Protein AF-A0A839RY88-F1 (afdb_monomer)

Secondary structure (DSSP, 8-state):
--------HHHHHHHHHHHHHHHHHHHHTT-TTT--HHHHHHHHHHHTTTSTTHHHHHHHHHTHHHHHHHHHHHHHHHHHHHHSS-HHHHHHHHHHHHHHHHHHHHHHTTT-TTHHHHHHHHHHHHHHHHHHHHHHHHHTT--

pLDDT: mean 87.97, std 11.35, range [34.59, 96.81]

Sequence (143 aa):
MTGRHGVGAAGRKVRTALGVCYLVAGIGKCVPSWESTEQRLGQALKANRNTPLEGPTRWLHERHEGTNAFVAASMVGAGAALLSDDGRVVDAALVGTLPMLGSFATLLHRALPPVVPVDAAFGAAAVWVLRQRRLAAKASRSA

Radius of gyration: 17.27 Å; Cα contacts (8 Å, |Δi|>4): 146; chains: 1; bounding box: 40×25×49 Å

Foldseek 3Di:
DDDPLDQPPVLLVLLLVQLVVLQVVLVVLVPCVRPPLLVQLVLLLVQQPPHPCNVVSVVCNVVVVVNSNVSSCLSNLLSVLSVDPDPVSVLVSLVVLLVVLVVCCVSRCRRCVVSNVVSVVSNVSSVVSNVSSVVSVVVVVVD

Structure (mmCIF, N/CA/C/O backbone):
data_AF-A0A839RY88-F1
#
_entry.id   AF-A0A839RY88-F1
#
loop_
_atom_site.group_PDB
_atom_site.id
_atom_site.type_symbol
_atom_site.label_atom_id
_atom_site.label_alt_id
_atom_site.label_comp_id
_atom_site.label_asym_id
_atom_site.label_entity_id
_atom_site.label_seq_id
_atom_site.pdbx_PDB_ins_code
_atom_site.Cartn_x
_atom_site.Cartn_y
_atom_site.Cartn_z
_atom_site.occupancy
_atom_site.B_iso_or_equiv
_atom_site.auth_seq_id
_atom_site.auth_comp_id
_atom_site.auth_asym_id
_atom_site.auth_atom_id
_atom_site.pdbx_PDB_model_num
ATOM 1 N N . MET A 1 1 ? -18.999 -6.645 30.676 1.00 34.59 1 MET A N 1
ATOM 2 C CA . MET A 1 1 ? -18.869 -7.088 29.270 1.00 34.59 1 MET A CA 1
ATOM 3 C C . MET A 1 1 ? -18.530 -5.879 28.416 1.00 34.59 1 MET A C 1
ATOM 5 O O . MET A 1 1 ? -19.086 -4.811 28.623 1.00 34.59 1 MET A O 1
ATOM 9 N N . THR A 1 2 ? -17.526 -6.050 27.569 1.00 43.53 2 THR A N 1
ATOM 10 C CA . THR A 1 2 ? -16.601 -5.047 27.030 1.00 43.53 2 THR A CA 1
ATOM 11 C C . THR A 1 2 ? -17.264 -3.948 26.193 1.00 43.53 2 THR A C 1
ATOM 13 O O . THR A 1 2 ? -18.064 -4.223 25.300 1.00 43.53 2 THR A O 1
ATOM 16 N N . GLY A 1 3 ? -16.908 -2.693 26.487 1.00 38.78 3 GLY A N 1
ATOM 17 C CA . GLY A 1 3 ? -17.470 -1.488 25.882 1.00 38.78 3 GLY A CA 1
ATOM 18 C C . GLY A 1 3 ? -17.289 -1.429 24.365 1.00 38.78 3 GLY A C 1
ATOM 19 O O . GLY A 1 3 ? -16.176 -1.344 23.846 1.00 38.78 3 GLY A O 1
ATOM 20 N N . ARG A 1 4 ? -18.416 -1.412 23.649 1.00 45.38 4 ARG A N 1
ATOM 21 C CA . ARG A 1 4 ? -18.512 -1.069 22.226 1.00 45.38 4 ARG A CA 1
ATOM 22 C C . ARG A 1 4 ? -18.268 0.432 22.021 1.00 45.38 4 ARG A C 1
ATOM 24 O O . ARG A 1 4 ? -19.168 1.152 21.606 1.00 45.38 4 ARG A O 1
ATOM 31 N N . HIS A 1 5 ? -17.047 0.915 22.222 1.00 47.91 5 HIS A N 1
ATOM 32 C CA . HIS A 1 5 ? -16.637 2.217 21.675 1.00 47.91 5 HIS A CA 1
ATOM 33 C C . HIS A 1 5 ? -15.994 1.999 20.307 1.00 47.91 5 HIS A C 1
ATOM 35 O O . HIS A 1 5 ? -14.825 2.279 20.056 1.00 47.91 5 HIS A O 1
ATOM 41 N N . GLY A 1 6 ? -16.785 1.386 19.425 1.00 53.12 6 GLY A N 1
ATOM 42 C CA . GLY A 1 6 ? -16.398 1.125 18.052 1.00 53.12 6 GLY A CA 1
ATOM 43 C C . GLY A 1 6 ? -16.459 2.413 17.248 1.00 53.12 6 GLY A C 1
ATOM 44 O O . GLY A 1 6 ? -17.425 3.166 17.359 1.00 53.12 6 GLY A O 1
ATOM 45 N N . VAL A 1 7 ? -15.452 2.613 16.396 1.00 60.22 7 VAL A N 1
ATOM 46 C CA . VAL A 1 7 ? -15.487 3.513 15.232 1.00 60.22 7 VAL A CA 1
ATOM 47 C C . VAL A 1 7 ? -16.918 3.629 14.710 1.00 60.22 7 VAL A C 1
ATOM 49 O O . VAL A 1 7 ? -17.567 2.592 14.532 1.00 60.22 7 VAL A O 1
ATOM 52 N N . GLY A 1 8 ? -17.415 4.849 14.479 1.00 71.25 8 GLY A N 1
ATOM 53 C CA . GLY A 1 8 ? -18.781 5.070 13.994 1.00 71.25 8 GLY A CA 1
ATOM 54 C C . GLY A 1 8 ? -19.114 4.185 12.785 1.00 71.25 8 GLY A C 1
ATOM 55 O O . GLY A 1 8 ? -18.217 3.731 12.071 1.00 71.25 8 GLY A O 1
ATOM 56 N N . ALA A 1 9 ? -20.401 3.917 12.537 1.00 80.19 9 ALA A N 1
ATOM 57 C CA . ALA A 1 9 ? -20.836 2.988 11.483 1.00 80.19 9 ALA A CA 1
ATOM 58 C C . ALA A 1 9 ? -20.161 3.255 10.120 1.00 80.19 9 ALA A C 1
ATOM 60 O O . ALA A 1 9 ? -19.789 2.314 9.424 1.0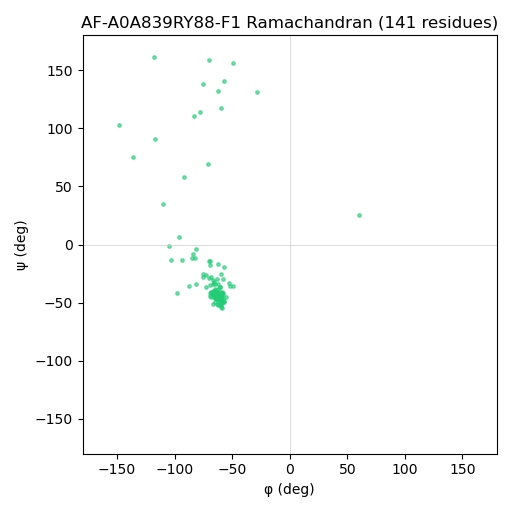0 80.19 9 ALA A O 1
ATOM 61 N N . ALA A 1 10 ? -19.920 4.528 9.788 1.00 84.38 10 ALA A N 1
ATOM 62 C CA . ALA A 1 10 ? -19.175 4.941 8.602 1.00 84.38 10 ALA A CA 1
ATOM 63 C C . ALA A 1 10 ? -17.721 4.434 8.582 1.00 84.38 10 ALA A C 1
ATOM 65 O O . ALA A 1 10 ? -17.281 3.884 7.579 1.00 84.38 10 ALA A O 1
ATOM 66 N N . GLY A 1 11 ? -16.972 4.553 9.682 1.00 86.06 11 GLY A N 1
ATOM 67 C CA . GLY A 1 11 ? -15.580 4.105 9.705 1.00 86.06 11 GLY A CA 1
ATOM 68 C C . GLY A 1 11 ? -15.421 2.587 9.726 1.00 86.06 11 GLY A C 1
ATOM 69 O O . GLY A 1 11 ? -14.451 2.080 9.169 1.00 86.06 11 GLY A O 1
ATOM 70 N N . ARG A 1 12 ? -16.410 1.844 10.243 1.00 88.06 12 ARG A N 1
ATOM 71 C CA . ARG A 1 12 ? -16.469 0.387 10.033 1.00 88.06 12 ARG A CA 1
ATOM 72 C C . ARG A 1 12 ? -16.688 0.039 8.563 1.00 88.06 12 ARG A C 1
ATOM 74 O O . ARG A 1 12 ? -15.971 -0.808 8.050 1.00 88.06 12 ARG A O 1
ATOM 81 N N . LYS A 1 13 ? -17.611 0.723 7.875 1.00 92.62 13 LYS A N 1
ATOM 82 C CA . LYS A 1 13 ? -17.855 0.514 6.437 1.00 92.62 13 LYS A CA 1
ATOM 83 C C . LYS A 1 13 ? -16.607 0.794 5.597 1.00 92.62 13 LYS A C 1
ATOM 85 O O . LYS A 1 13 ? -16.244 -0.041 4.780 1.00 92.62 13 LYS A O 1
ATOM 90 N N . VAL A 1 14 ? -15.921 1.915 5.836 1.00 93.62 14 VAL A N 1
ATOM 91 C CA . VAL A 1 14 ? -14.673 2.256 5.126 1.00 93.62 14 VAL A 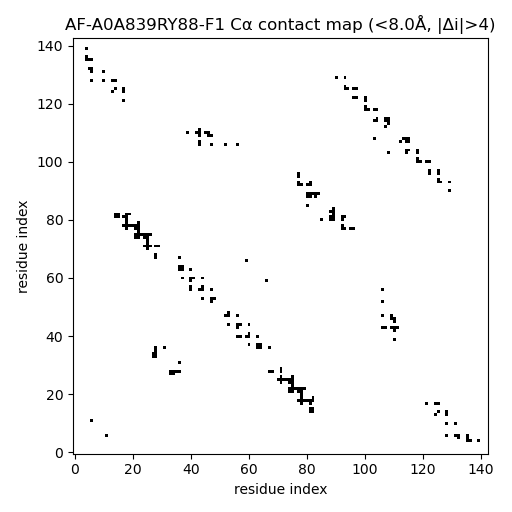CA 1
ATOM 92 C C . VAL A 1 14 ? -13.573 1.238 5.418 1.00 93.62 14 VAL A C 1
ATOM 94 O O . VAL A 1 14 ? -12.908 0.788 4.491 1.00 93.62 14 VAL A O 1
ATOM 97 N N . ARG A 1 15 ? -13.411 0.816 6.681 1.00 94.25 15 ARG A N 1
ATOM 98 C CA . ARG A 1 15 ? -12.467 -0.250 7.051 1.00 94.25 15 ARG A CA 1
ATOM 99 C C . ARG A 1 15 ? -12.753 -1.539 6.283 1.00 94.25 15 ARG A C 1
ATOM 101 O O . ARG A 1 15 ? -11.835 -2.125 5.725 1.00 94.25 15 ARG A O 1
ATOM 108 N N . THR A 1 16 ? -14.011 -1.972 6.259 1.00 95.00 16 THR A N 1
ATOM 109 C CA . THR A 1 16 ? -14.421 -3.187 5.549 1.00 95.00 16 THR A CA 1
ATOM 110 C C . THR A 1 16 ? -14.181 -3.057 4.051 1.00 95.00 16 THR A C 1
ATOM 112 O O . THR A 1 16 ? -13.618 -3.971 3.462 1.00 95.00 16 THR A O 1
ATOM 115 N N . ALA A 1 17 ? -14.533 -1.920 3.446 1.00 95.81 17 ALA A N 1
ATOM 116 C CA . ALA A 1 17 ? -14.273 -1.667 2.033 1.00 95.81 17 ALA A CA 1
ATOM 117 C C . ALA A 1 17 ? -12.772 -1.746 1.714 1.00 95.81 17 ALA A C 1
ATOM 119 O O . ALA A 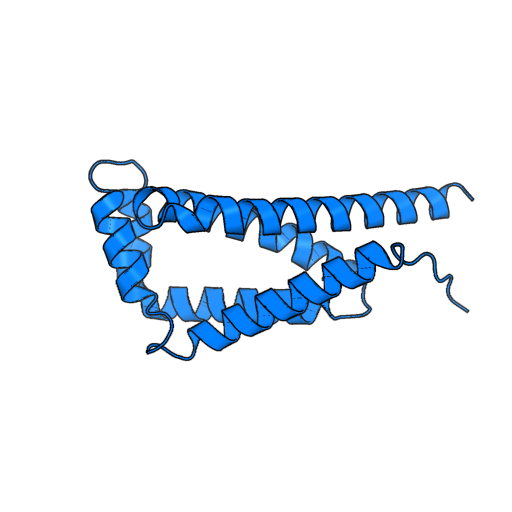1 17 ? -12.387 -2.473 0.805 1.00 95.81 17 ALA A O 1
ATOM 120 N N . LEU A 1 18 ? -11.916 -1.088 2.507 1.00 95.38 18 LEU A N 1
ATOM 121 C CA . LEU A 1 18 ? -10.460 -1.192 2.366 1.00 95.38 18 LEU A CA 1
ATOM 122 C C . LEU A 1 18 ? -9.976 -2.639 2.502 1.00 95.38 18 LEU A C 1
ATOM 124 O O . LEU A 1 18 ? -9.191 -3.097 1.678 1.00 95.38 18 LEU A O 1
ATOM 128 N N . GLY A 1 19 ? -10.453 -3.359 3.520 1.00 95.75 19 GLY A N 1
ATOM 129 C CA . GLY A 1 19 ? -10.067 -4.747 3.765 1.00 95.75 19 GLY A CA 1
ATOM 130 C C . GLY A 1 19 ? -10.407 -5.670 2.596 1.00 95.75 19 GLY A C 1
ATOM 131 O O . GLY A 1 19 ? -9.557 -6.434 2.143 1.00 95.75 19 GLY A O 1
ATOM 132 N N . VAL A 1 20 ? -11.622 -5.541 2.054 1.00 96.81 20 VAL A N 1
ATOM 133 C CA . VAL A 1 20 ? -12.064 -6.283 0.865 1.00 96.81 20 VAL A CA 1
ATOM 134 C C . VAL A 1 20 ? -11.227 -5.905 -0.355 1.00 96.81 20 VAL A C 1
ATOM 136 O O . VAL A 1 20 ? -10.751 -6.795 -1.052 1.00 96.81 20 VAL A O 1
ATOM 139 N N . CYS A 1 21 ? -10.988 -4.614 -0.595 1.00 95.75 21 CYS A N 1
ATOM 140 C CA . CYS A 1 21 ? -10.164 -4.171 -1.718 1.00 95.75 21 CYS A CA 1
ATOM 141 C C . CYS A 1 21 ? -8.737 -4.733 -1.649 1.00 95.75 21 CYS A C 1
ATOM 143 O O . CYS A 1 21 ? -8.232 -5.219 -2.657 1.00 95.75 21 CYS A O 1
ATOM 145 N N . TYR A 1 22 ? -8.096 -4.711 -0.475 1.00 95.56 22 TYR A N 1
ATOM 146 C CA . TYR A 1 22 ? -6.755 -5.276 -0.302 1.00 95.56 22 TYR A CA 1
ATOM 147 C C . TYR A 1 22 ? -6.727 -6.795 -0.504 1.00 95.56 22 TYR A C 1
ATOM 149 O O . TYR A 1 22 ? -5.816 -7.294 -1.163 1.00 95.56 22 TYR A O 1
ATOM 157 N N . LEU A 1 23 ? -7.737 -7.523 -0.015 1.00 95.25 23 LEU A N 1
ATOM 158 C CA . LEU A 1 23 ? -7.871 -8.959 -0.274 1.00 95.25 23 LEU A CA 1
ATOM 159 C C . LEU A 1 23 ? -7.998 -9.252 -1.767 1.00 95.25 23 LEU A C 1
ATOM 161 O O . LEU A 1 23 ? -7.233 -10.052 -2.298 1.00 95.25 23 LEU A O 1
ATOM 165 N N . VAL A 1 24 ? -8.934 -8.587 -2.447 1.00 93.88 24 VAL A N 1
ATOM 166 C CA . VAL A 1 24 ? -9.178 -8.794 -3.881 1.00 93.88 24 VAL A CA 1
ATOM 167 C C . VAL A 1 24 ? -7.935 -8.452 -4.695 1.00 93.88 24 VAL A C 1
ATOM 169 O O . VAL A 1 24 ? -7.553 -9.224 -5.568 1.00 93.88 24 VAL A O 1
ATOM 172 N N . ALA A 1 25 ? -7.263 -7.343 -4.387 1.00 90.81 25 ALA A N 1
ATOM 173 C CA . ALA A 1 25 ? -6.052 -6.945 -5.093 1.00 90.81 25 ALA A CA 1
ATOM 174 C C . ALA A 1 25 ? -4.885 -7.920 -4.856 1.00 90.81 25 ALA A C 1
ATOM 176 O O . ALA A 1 25 ? -4.165 -8.253 -5.795 1.00 90.81 25 ALA A O 1
ATOM 177 N N . GLY A 1 26 ? -4.717 -8.428 -3.632 1.00 91.38 26 GLY A N 1
ATOM 178 C CA . GLY A 1 26 ? -3.697 -9.432 -3.336 1.00 91.38 26 GLY A CA 1
ATOM 179 C C . GLY A 1 26 ? -3.978 -10.784 -4.001 1.00 91.38 26 GLY A C 1
ATOM 180 O O . GLY A 1 26 ? -3.069 -11.374 -4.574 1.00 91.38 26 GLY A O 1
ATOM 181 N N . ILE A 1 27 ? -5.236 -11.238 -4.015 1.00 91.25 27 ILE A N 1
ATOM 182 C CA . ILE A 1 27 ? -5.654 -12.450 -4.744 1.00 91.25 27 ILE A CA 1
ATOM 183 C C . ILE A 1 27 ? -5.476 -12.259 -6.256 1.00 91.25 27 ILE A C 1
ATOM 185 O O . ILE A 1 27 ? -5.003 -13.160 -6.944 1.00 91.25 27 ILE A O 1
ATOM 189 N N . GLY A 1 28 ? -5.793 -11.071 -6.776 1.00 87.62 28 GLY A N 1
ATOM 190 C CA . GLY A 1 28 ? -5.612 -10.731 -8.188 1.00 87.62 28 GLY A CA 1
ATOM 191 C C . GLY A 1 28 ? -4.162 -10.871 -8.659 1.00 87.62 28 GLY A C 1
ATOM 192 O O . GLY A 1 28 ? -3.927 -11.249 -9.802 1.00 87.62 28 GLY A O 1
ATOM 193 N N . LYS A 1 29 ? -3.180 -10.676 -7.768 1.00 87.50 29 LYS A N 1
ATOM 194 C CA . LYS A 1 29 ? -1.751 -10.887 -8.066 1.00 87.50 29 LYS A CA 1
ATOM 195 C C . LYS A 1 29 ? -1.352 -12.351 -8.255 1.00 87.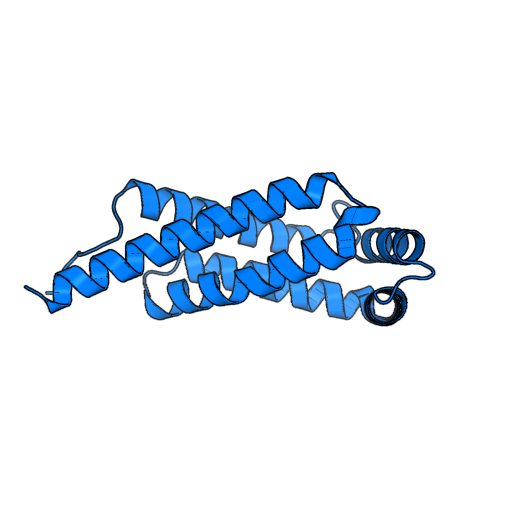50 29 LYS A C 1
ATOM 197 O O . LYS A 1 29 ? -0.268 -12.613 -8.778 1.00 87.50 29 LYS A O 1
ATOM 202 N N . CYS A 1 30 ? -2.201 -13.301 -7.868 1.00 84.62 30 CYS A N 1
ATOM 203 C CA . CYS A 1 30 ? -2.016 -14.721 -8.168 1.00 84.62 30 CYS A CA 1
ATOM 204 C C . CYS A 1 30 ? -2.482 -15.091 -9.585 1.00 84.62 30 CYS A C 1
ATOM 206 O O . CYS A 1 30 ? -2.319 -16.240 -9.990 1.00 84.62 30 CYS A O 1
ATOM 208 N N . VAL A 1 31 ? -3.056 -14.142 -10.334 1.00 85.88 31 VAL A N 1
ATOM 209 C CA . VAL A 1 31 ? -3.582 -14.343 -11.687 1.00 85.88 31 VAL A CA 1
ATOM 210 C C . VAL A 1 31 ? -2.784 -13.466 -12.667 1.00 85.88 31 VAL A C 1
ATOM 212 O O . VAL A 1 31 ? -3.153 -12.315 -12.915 1.00 85.88 31 VAL A O 1
ATOM 215 N N . PRO A 1 32 ? -1.684 -13.985 -13.254 1.00 72.12 32 PRO A N 1
ATOM 216 C CA . PRO A 1 32 ? -0.790 -13.201 -14.114 1.00 72.12 32 PRO A CA 1
ATOM 217 C C . PRO A 1 32 ? -1.479 -12.607 -15.347 1.00 72.12 32 PRO A C 1
ATOM 219 O O . PRO A 1 32 ? -1.042 -11.584 -15.867 1.00 72.12 32 PRO A O 1
ATOM 222 N N . SER A 1 33 ? -2.571 -13.231 -15.803 1.00 75.94 33 SER A N 1
ATOM 223 C CA . SER A 1 33 ? -3.379 -12.759 -16.930 1.00 75.94 33 SER A CA 1
ATOM 224 C C . SER A 1 33 ? -4.163 -11.476 -16.634 1.00 75.94 33 SER A C 1
ATOM 226 O O . SER A 1 33 ? -4.599 -10.816 -17.574 1.00 75.94 33 SER A O 1
ATOM 228 N N . TRP A 1 34 ? -4.349 -11.106 -15.363 1.00 71.56 34 TRP A N 1
ATOM 229 C CA . TRP A 1 34 ? -5.019 -9.863 -14.961 1.00 71.56 34 TRP A CA 1
ATOM 230 C C . TRP A 1 34 ? -4.020 -8.756 -14.627 1.00 71.56 34 TRP A C 1
ATOM 232 O O . TRP A 1 34 ? -4.217 -7.601 -15.003 1.00 71.56 34 TRP A O 1
ATOM 242 N N . GLU A 1 35 ? -2.936 -9.099 -13.931 1.00 68.19 35 GLU A N 1
ATOM 243 C CA . GLU A 1 35 ? -1.908 -8.144 -13.535 1.00 68.19 35 GLU A CA 1
ATOM 244 C C . GLU A 1 35 ? -0.525 -8.808 -13.489 1.00 68.19 35 GLU A C 1
ATOM 246 O O . GLU A 1 35 ? -0.176 -9.485 -12.523 1.00 68.19 35 GLU A O 1
ATOM 251 N N . SER A 1 36 ? 0.302 -8.566 -14.512 1.00 83.62 36 SER A N 1
ATOM 252 C CA . SER A 1 36 ? 1.706 -8.987 -14.497 1.00 83.62 36 SER A CA 1
ATOM 253 C C . SER A 1 36 ? 2.574 -7.967 -13.755 1.00 83.62 36 SER A C 1
ATOM 255 O O . SER A 1 36 ? 2.821 -6.852 -14.231 1.00 83.62 36 SER A O 1
ATOM 257 N N . THR A 1 37 ? 3.070 -8.359 -12.578 1.00 84.31 37 THR A N 1
ATOM 258 C CA . THR A 1 37 ? 4.046 -7.569 -11.809 1.00 84.31 37 THR A CA 1
ATOM 259 C C . THR A 1 37 ? 5.354 -7.387 -12.583 1.00 84.31 37 THR A C 1
ATOM 261 O O . THR A 1 37 ? 5.941 -6.309 -12.523 1.00 84.31 37 THR A O 1
ATOM 264 N N . GLU A 1 38 ? 5.772 -8.378 -13.374 1.00 86.50 38 GLU A N 1
ATOM 265 C CA . GLU A 1 38 ? 6.930 -8.262 -14.266 1.00 86.50 38 GLU A CA 1
ATOM 266 C C . GLU A 1 38 ? 6.741 -7.115 -15.267 1.00 86.50 38 GLU A C 1
ATOM 268 O O . GLU A 1 38 ? 7.591 -6.226 -15.359 1.00 86.50 38 GLU A O 1
ATOM 273 N N . GLN A 1 39 ? 5.591 -7.075 -15.949 1.00 87.31 39 GLN A N 1
ATOM 274 C CA . GLN A 1 39 ? 5.286 -6.042 -16.936 1.00 87.31 39 GLN A CA 1
ATOM 275 C C . GLN A 1 39 ? 5.229 -4.651 -16.296 1.00 87.31 39 GLN A C 1
ATOM 277 O O . GLN A 1 39 ? 5.800 -3.700 -16.835 1.00 87.31 39 GLN A O 1
ATOM 282 N N . ARG A 1 40 ? 4.585 -4.519 -15.127 1.00 88.56 40 ARG A N 1
ATOM 283 C CA . ARG A 1 40 ? 4.506 -3.237 -14.407 1.00 88.56 40 ARG A CA 1
ATOM 284 C C . ARG A 1 40 ? 5.877 -2.754 -13.943 1.00 88.56 40 ARG A C 1
ATOM 286 O O . ARG A 1 40 ? 6.184 -1.574 -14.095 1.00 88.56 40 ARG A O 1
ATOM 293 N N . LEU A 1 41 ? 6.718 -3.649 -13.427 1.00 89.56 41 LEU A N 1
ATOM 294 C CA . LEU A 1 41 ? 8.084 -3.311 -13.024 1.00 89.56 41 LEU A CA 1
ATOM 295 C C . LEU A 1 41 ? 8.977 -2.994 -14.228 1.00 89.56 41 LEU A C 1
ATOM 297 O O . LEU A 1 41 ? 9.792 -2.082 -14.139 1.00 89.56 41 LEU A O 1
ATOM 301 N N . GLY A 1 42 ? 8.788 -3.661 -15.367 1.00 91.12 42 GLY A N 1
ATOM 302 C CA . GLY A 1 42 ? 9.487 -3.334 -16.612 1.00 91.12 42 GLY A CA 1
ATOM 303 C C . GLY A 1 42 ? 9.113 -1.944 -17.142 1.00 91.12 42 GLY A C 1
ATOM 304 O O . GLY A 1 42 ? 9.986 -1.154 -17.512 1.00 91.12 42 GLY A O 1
ATOM 305 N N . GLN A 1 43 ? 7.821 -1.597 -17.110 1.00 91.31 43 GLN A N 1
ATOM 306 C CA . GLN A 1 43 ? 7.340 -0.249 -17.436 1.00 91.31 43 GLN A CA 1
ATOM 307 C C . GLN A 1 43 ? 7.904 0.798 -16.468 1.00 91.31 43 GLN A C 1
ATOM 309 O O . GLN A 1 43 ? 8.402 1.836 -16.911 1.00 91.31 43 GLN A O 1
ATOM 314 N N . ALA A 1 44 ? 7.887 0.508 -15.164 1.00 91.00 44 ALA A N 1
ATOM 315 C CA . ALA A 1 44 ? 8.471 1.363 -14.136 1.00 91.00 44 ALA A CA 1
ATOM 316 C C . ALA A 1 44 ? 9.972 1.570 -14.354 1.00 91.00 44 ALA A C 1
ATOM 318 O O . ALA A 1 44 ? 10.442 2.702 -14.322 1.00 91.00 44 ALA A O 1
ATOM 319 N N . LEU A 1 45 ? 10.722 0.508 -14.657 1.00 92.31 45 LEU A N 1
ATOM 320 C CA . LEU A 1 45 ? 12.160 0.584 -14.901 1.00 92.31 45 LEU A CA 1
ATOM 321 C C . LEU A 1 45 ? 12.467 1.466 -16.111 1.00 92.31 45 LEU A C 1
ATOM 323 O O . LEU A 1 45 ? 13.360 2.308 -16.047 1.00 92.31 45 LEU A O 1
ATOM 327 N N . LYS A 1 46 ? 11.698 1.322 -17.197 1.00 92.94 46 LYS A N 1
ATOM 328 C CA . LYS A 1 46 ? 11.834 2.175 -18.383 1.00 92.94 46 LYS A CA 1
ATOM 329 C C . LYS A 1 46 ? 11.547 3.644 -18.058 1.00 92.94 46 LYS A C 1
ATOM 331 O O . LYS A 1 46 ? 12.286 4.512 -18.516 1.00 92.94 46 LYS A O 1
ATOM 336 N N . ALA A 1 47 ? 10.514 3.916 -17.262 1.00 91.38 47 ALA A N 1
ATOM 337 C CA . ALA A 1 47 ? 10.112 5.270 -16.877 1.00 91.38 47 ALA A CA 1
ATOM 338 C C . ALA A 1 47 ? 11.035 5.917 -15.820 1.00 91.38 47 ALA A C 1
ATOM 340 O O . ALA A 1 47 ? 11.14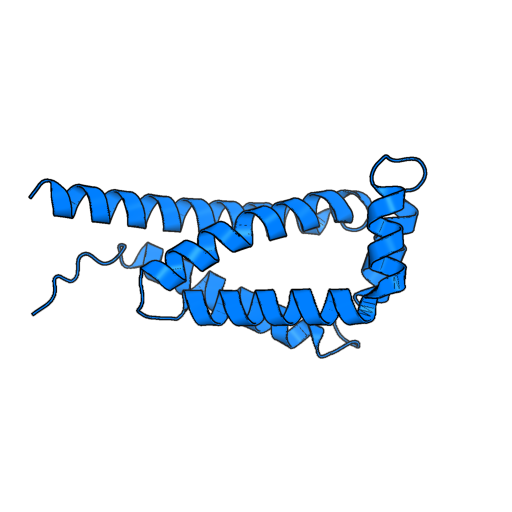6 7.143 -15.757 1.00 91.38 47 ALA A O 1
ATOM 341 N N . ASN A 1 48 ? 11.716 5.099 -15.014 1.00 93.25 48 ASN A N 1
ATOM 342 C CA . ASN A 1 48 ? 12.640 5.524 -13.963 1.00 93.25 48 ASN A CA 1
ATOM 343 C C . ASN A 1 48 ? 14.109 5.535 -14.418 1.00 93.25 48 ASN A C 1
ATOM 345 O O . ASN A 1 48 ? 14.986 5.777 -13.588 1.00 93.25 48 ASN A O 1
ATOM 349 N N . ARG A 1 49 ? 14.406 5.310 -15.707 1.00 91.12 49 ARG A N 1
ATOM 350 C CA . ARG A 1 49 ? 15.774 5.434 -16.236 1.00 91.12 49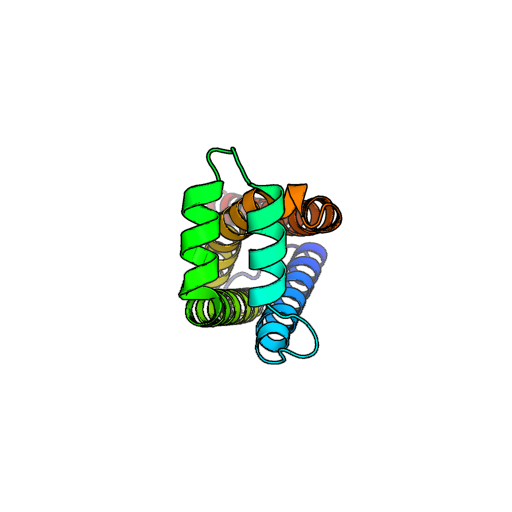 ARG A CA 1
ATOM 351 C C . ARG A 1 49 ? 16.352 6.825 -15.982 1.00 91.12 49 ARG A C 1
ATOM 353 O O . ARG A 1 49 ? 15.654 7.826 -16.135 1.00 91.12 49 ARG A O 1
ATOM 360 N N . ASN A 1 50 ? 17.638 6.875 -15.642 1.00 91.44 50 ASN A N 1
ATOM 361 C CA . ASN A 1 50 ? 18.374 8.089 -15.282 1.00 91.44 50 ASN A CA 1
ATOM 362 C C . ASN A 1 50 ? 17.792 8.821 -14.059 1.00 91.44 50 ASN A C 1
ATOM 364 O O . ASN A 1 50 ? 17.956 10.031 -13.912 1.00 91.44 50 ASN A O 1
ATOM 368 N N . THR A 1 51 ? 17.097 8.099 -13.177 1.00 92.00 51 THR A N 1
ATOM 369 C CA . THR A 1 51 ? 16.611 8.630 -11.898 1.00 92.00 51 THR A CA 1
ATOM 370 C C . THR A 1 51 ? 17.241 7.875 -10.730 1.00 92.00 51 THR A C 1
ATOM 372 O O . THR A 1 51 ? 17.653 6.724 -10.896 1.00 92.00 51 THR A O 1
ATOM 375 N N . PRO A 1 52 ? 17.229 8.444 -9.511 1.00 91.69 52 PRO A N 1
ATOM 376 C CA . PRO A 1 52 ? 17.635 7.719 -8.307 1.00 91.69 52 PRO A CA 1
ATOM 377 C C . PRO A 1 52 ? 16.837 6.425 -8.052 1.00 91.69 52 PRO A C 1
ATOM 379 O O . PRO A 1 52 ? 17.296 5.555 -7.318 1.00 91.69 52 PRO A O 1
ATOM 382 N N . LEU A 1 53 ? 15.653 6.276 -8.662 1.00 91.56 53 LEU A N 1
ATOM 383 C CA . LEU A 1 53 ? 14.803 5.092 -8.524 1.00 91.56 53 LEU A CA 1
ATOM 384 C C . LEU A 1 53 ? 15.185 3.958 -9.480 1.00 91.56 53 LEU A C 1
ATOM 386 O O . LEU A 1 53 ? 14.647 2.861 -9.339 1.00 91.56 53 LEU A O 1
ATOM 390 N N . GLU A 1 54 ? 16.100 4.172 -10.428 1.00 91.75 54 GLU A N 1
ATOM 391 C CA . GLU A 1 54 ? 16.474 3.147 -11.406 1.00 91.75 54 GLU A CA 1
ATOM 392 C C . GLU A 1 54 ? 17.039 1.890 -10.734 1.00 91.75 54 GLU A C 1
ATOM 394 O O . GLU A 1 54 ? 16.575 0.787 -11.014 1.00 91.75 54 GLU A O 1
ATOM 399 N N . GLY A 1 55 ? 17.997 2.052 -9.813 1.00 91.81 55 GLY A N 1
ATOM 400 C CA . GLY A 1 55 ? 18.621 0.942 -9.086 1.00 91.81 55 GLY A CA 1
ATOM 401 C C . GLY A 1 55 ? 17.610 0.103 -8.293 1.00 91.81 55 GLY A C 1
ATOM 402 O O . GLY A 1 55 ? 17.514 -1.102 -8.536 1.00 91.81 55 GLY A O 1
ATOM 403 N N . PRO A 1 56 ? 16.804 0.718 -7.403 1.00 92.12 56 PRO A N 1
ATOM 404 C CA . PRO A 1 56 ? 15.740 0.017 -6.685 1.00 92.12 56 PRO A CA 1
ATOM 405 C C . PRO A 1 56 ? 14.714 -0.649 -7.612 1.00 92.12 56 PRO A C 1
ATOM 407 O O . PRO A 1 56 ? 14.347 -1.802 -7.395 1.00 92.12 56 PRO A O 1
ATOM 410 N N . THR A 1 57 ? 14.278 0.039 -8.675 1.00 92.06 57 THR A N 1
ATOM 411 C CA . THR A 1 57 ? 13.297 -0.519 -9.623 1.00 92.06 57 THR A CA 1
ATOM 412 C C . THR A 1 57 ? 13.873 -1.723 -10.373 1.00 92.06 57 THR A C 1
ATOM 414 O O . THR A 1 57 ? 13.170 -2.710 -10.578 1.00 92.06 57 THR A O 1
ATOM 417 N N . ARG A 1 58 ? 15.162 -1.682 -10.738 1.00 93.19 58 ARG A N 1
ATOM 418 C CA . ARG A 1 58 ? 15.861 -2.797 -11.391 1.00 93.19 58 ARG A CA 1
ATOM 419 C C . ARG A 1 58 ? 15.954 -4.014 -10.475 1.00 93.19 58 ARG A C 1
ATOM 421 O O . ARG A 1 58 ? 15.601 -5.108 -10.898 1.00 93.19 58 ARG A O 1
ATOM 428 N N . TRP A 1 59 ? 16.343 -3.812 -9.216 1.00 92.88 59 TRP A N 1
ATOM 429 C CA . TRP A 1 59 ? 16.422 -4.889 -8.224 1.00 92.88 59 TRP A CA 1
ATOM 430 C C . TRP A 1 59 ? 15.072 -5.593 -8.020 1.00 92.88 59 TRP A C 1
ATOM 432 O O . TRP A 1 59 ? 15.022 -6.822 -7.932 1.00 92.88 59 TRP A O 1
ATOM 442 N N . LEU A 1 60 ? 13.977 -4.821 -7.993 1.00 91.69 60 LEU A N 1
ATOM 443 C CA . LEU A 1 60 ? 12.614 -5.358 -7.920 1.00 91.69 60 LEU A CA 1
ATOM 444 C C . LEU A 1 60 ? 12.237 -6.127 -9.190 1.00 91.69 60 LEU A C 1
ATOM 446 O O . LEU A 1 60 ? 11.623 -7.186 -9.095 1.00 91.69 60 LEU A O 1
ATOM 450 N N . HIS A 1 61 ? 12.603 -5.618 -10.369 1.00 91.88 61 HIS A N 1
ATOM 451 C CA . HIS A 1 61 ? 12.305 -6.265 -11.648 1.00 91.88 61 HIS A CA 1
ATOM 452 C C . HIS A 1 61 ? 13.032 -7.611 -11.805 1.00 91.88 61 HIS A C 1
ATOM 454 O O . HIS A 1 61 ? 12.420 -8.591 -12.217 1.00 91.88 61 HIS A O 1
ATOM 460 N N . GLU A 1 62 ? 14.300 -7.701 -11.399 1.00 92.88 62 GLU A N 1
ATOM 461 C CA . GLU A 1 62 ? 15.062 -8.962 -11.389 1.00 92.88 62 GLU A CA 1
ATOM 462 C C . GLU A 1 62 ? 14.459 -10.006 -10.433 1.00 92.88 62 GLU A C 1
ATOM 464 O O . GLU A 1 62 ? 14.563 -11.204 -10.671 1.00 92.88 62 GLU A O 1
ATOM 469 N N . ARG A 1 63 ? 13.800 -9.557 -9.357 1.00 93.81 63 ARG A N 1
ATOM 470 C CA . ARG A 1 63 ? 13.131 -10.400 -8.350 1.00 93.81 63 ARG A CA 1
ATOM 471 C C . ARG A 1 63 ? 11.610 -10.285 -8.435 1.00 93.81 63 ARG A C 1
ATOM 473 O O . ARG A 1 63 ? 10.932 -10.295 -7.403 1.00 93.81 63 ARG A O 1
ATOM 480 N N . HIS A 1 64 ? 11.060 -10.130 -9.638 1.00 89.94 64 HIS A N 1
ATOM 481 C CA . HIS A 1 64 ? 9.641 -9.817 -9.824 1.00 89.94 64 HIS A CA 1
ATOM 482 C C . HIS A 1 64 ? 8.713 -10.889 -9.238 1.00 89.94 64 HIS A C 1
ATOM 484 O O . HIS A 1 64 ? 7.698 -10.527 -8.651 1.00 89.94 64 HIS A O 1
ATOM 490 N N . GLU A 1 65 ? 9.066 -12.177 -9.308 1.00 88.12 65 GLU A N 1
ATOM 491 C CA . GLU A 1 65 ? 8.274 -13.260 -8.704 1.00 88.12 65 GLU A CA 1
ATOM 492 C C . GLU A 1 65 ? 8.197 -13.131 -7.177 1.00 88.12 65 GLU A C 1
ATOM 494 O O . GLU A 1 65 ? 7.107 -13.090 -6.601 1.00 88.12 65 GLU A O 1
ATOM 499 N N . GLY A 1 66 ? 9.352 -12.984 -6.516 1.00 89.81 66 GLY A N 1
ATOM 500 C CA . GLY A 1 66 ? 9.430 -12.803 -5.064 1.00 89.81 66 GLY A CA 1
ATOM 501 C C . GLY A 1 66 ? 8.766 -11.505 -4.604 1.00 89.81 66 GLY A C 1
ATOM 502 O O . GLY A 1 66 ? 8.042 -11.492 -3.610 1.00 89.81 66 GLY A O 1
ATOM 503 N N . THR A 1 67 ? 8.938 -10.427 -5.370 1.00 90.25 67 THR A N 1
ATOM 504 C CA . THR A 1 67 ? 8.263 -9.144 -5.135 1.00 90.25 67 THR A CA 1
ATOM 505 C C . THR A 1 67 ? 6.749 -9.296 -5.256 1.00 90.25 67 THR A C 1
ATOM 507 O O . THR A 1 67 ? 6.012 -8.810 -4.399 1.00 90.25 67 THR A O 1
ATOM 510 N N . ASN A 1 68 ? 6.269 -10.002 -6.284 1.00 92.12 68 ASN A N 1
ATOM 511 C CA . ASN A 1 68 ? 4.847 -10.254 -6.484 1.00 92.12 68 ASN A CA 1
ATOM 512 C C . ASN A 1 68 ? 4.255 -11.046 -5.316 1.00 92.12 68 ASN A C 1
ATOM 514 O O . ASN A 1 68 ? 3.248 -10.627 -4.753 1.00 92.12 68 ASN A O 1
ATOM 518 N N . ALA A 1 69 ? 4.905 -12.144 -4.920 1.00 92.38 69 ALA A N 1
ATOM 519 C CA . ALA A 1 69 ? 4.465 -12.981 -3.809 1.00 92.38 69 ALA A CA 1
ATOM 520 C C . ALA A 1 69 ? 4.438 -12.204 -2.484 1.00 92.38 69 ALA A C 1
ATOM 522 O O . ALA A 1 69 ? 3.452 -12.264 -1.751 1.00 92.38 69 ALA A O 1
ATOM 523 N N . PHE A 1 70 ? 5.483 -11.420 -2.203 1.00 92.56 70 PHE A N 1
ATOM 524 C CA . PHE A 1 70 ? 5.561 -10.592 -1.002 1.00 92.56 70 PHE A CA 1
ATOM 525 C C . PHE A 1 70 ? 4.441 -9.550 -0.949 1.00 92.56 70 PHE A C 1
ATOM 527 O O . PHE A 1 70 ? 3.772 -9.406 0.077 1.00 92.56 70 PHE A O 1
ATOM 534 N N . VAL A 1 71 ? 4.205 -8.839 -2.054 1.00 92.06 71 VAL A N 1
ATOM 535 C CA . VAL A 1 71 ? 3.129 -7.848 -2.129 1.00 92.06 71 VAL A CA 1
ATOM 536 C C . VAL A 1 71 ? 1.764 -8.521 -2.016 1.00 92.06 71 VAL A C 1
ATOM 538 O O . VAL A 1 71 ? 0.931 -8.053 -1.246 1.00 92.06 71 VAL A O 1
ATOM 541 N N . ALA A 1 72 ? 1.533 -9.628 -2.726 1.00 93.50 72 ALA A N 1
ATOM 542 C CA . ALA A 1 72 ? 0.279 -10.375 -2.664 1.00 93.50 72 ALA A CA 1
ATOM 543 C C . ALA A 1 72 ? -0.030 -10.826 -1.229 1.00 93.50 72 ALA A C 1
ATOM 545 O O . ALA A 1 72 ? -1.109 -10.538 -0.711 1.00 93.50 72 ALA A O 1
ATOM 546 N N . ALA A 1 73 ? 0.945 -11.443 -0.555 1.00 94.81 73 ALA A N 1
ATOM 547 C CA . ALA A 1 73 ? 0.820 -11.869 0.836 1.00 94.81 73 ALA A CA 1
ATOM 548 C C . ALA A 1 73 ? 0.577 -10.684 1.782 1.00 94.81 73 ALA A C 1
ATOM 550 O O . ALA A 1 73 ? -0.285 -10.760 2.656 1.00 94.81 73 ALA A O 1
ATOM 551 N N . SER A 1 74 ? 1.281 -9.567 1.578 1.00 94.50 74 SER A N 1
ATOM 552 C CA . SER A 1 74 ? 1.107 -8.349 2.378 1.00 94.50 74 SER A CA 1
ATOM 553 C C . SER A 1 74 ? -0.290 -7.747 2.211 1.00 94.50 74 SER A C 1
ATOM 555 O O . SER A 1 74 ? -0.914 -7.368 3.199 1.00 94.50 74 SER A O 1
ATOM 557 N N . MET A 1 75 ? -0.816 -7.694 0.984 1.00 95.56 75 MET A N 1
ATOM 558 C CA . MET A 1 75 ? -2.156 -7.173 0.696 1.00 95.56 75 MET A CA 1
ATOM 559 C C . MET A 1 75 ? -3.250 -8.096 1.242 1.00 95.56 75 MET A C 1
ATOM 561 O O . MET A 1 75 ? -4.171 -7.622 1.906 1.00 95.56 75 MET A O 1
ATOM 565 N N . VAL A 1 76 ? -3.124 -9.412 1.049 1.00 96.31 76 VAL A N 1
ATOM 566 C CA . VAL A 1 76 ? -4.047 -10.404 1.627 1.00 96.31 76 VAL A CA 1
ATOM 567 C C . VAL A 1 76 ? -4.036 -10.323 3.153 1.00 96.31 76 VAL A C 1
ATOM 569 O O . VAL A 1 76 ? -5.096 -10.234 3.773 1.00 96.31 76 VAL A O 1
ATOM 572 N N . GLY A 1 77 ? -2.848 -10.286 3.761 1.00 96.25 77 GLY A N 1
ATOM 573 C CA . GLY A 1 77 ? -2.674 -10.173 5.206 1.00 96.25 77 GLY A CA 1
ATOM 574 C C . GLY A 1 77 ? -3.254 -8.875 5.766 1.00 96.25 77 GLY A C 1
ATOM 575 O O . GLY A 1 77 ? -4.004 -8.909 6.740 1.00 96.25 77 GLY A O 1
ATOM 576 N N . ALA A 1 78 ? -2.985 -7.736 5.122 1.00 95.44 78 ALA A N 1
ATOM 577 C CA . ALA A 1 78 ? -3.561 -6.449 5.505 1.00 95.44 78 ALA A CA 1
ATOM 578 C C . ALA A 1 78 ? -5.089 -6.447 5.373 1.00 95.44 78 ALA A C 1
ATOM 580 O O . ALA A 1 78 ? -5.786 -5.955 6.259 1.00 95.44 78 ALA A O 1
ATOM 581 N N . GLY A 1 79 ? -5.627 -7.029 4.300 1.00 96.12 79 GLY A N 1
ATOM 582 C CA . GLY A 1 79 ? -7.065 -7.127 4.094 1.00 96.12 79 GLY A CA 1
ATOM 583 C C . GLY A 1 79 ? -7.754 -8.000 5.146 1.00 96.12 79 GLY A C 1
ATOM 584 O O . GLY A 1 79 ? -8.729 -7.563 5.759 1.00 96.12 79 GLY A O 1
ATOM 585 N N . ALA A 1 80 ? -7.196 -9.175 5.451 1.00 96.50 80 ALA A N 1
ATOM 586 C CA . ALA A 1 80 ? -7.673 -10.038 6.533 1.00 96.50 80 ALA A CA 1
ATOM 587 C C . ALA A 1 80 ? -7.596 -9.339 7.904 1.00 96.50 80 ALA A C 1
ATOM 589 O O . ALA A 1 80 ? -8.558 -9.356 8.673 1.00 96.50 80 ALA A O 1
ATOM 590 N N . ALA A 1 81 ? -6.489 -8.646 8.183 1.00 96.06 81 ALA A N 1
ATOM 591 C CA . ALA A 1 81 ? -6.302 -7.871 9.405 1.00 96.06 81 ALA A CA 1
ATOM 592 C C . ALA A 1 81 ? -7.346 -6.750 9.556 1.00 96.06 81 ALA A C 1
ATOM 594 O O . ALA A 1 81 ? -7.889 -6.555 10.643 1.00 96.06 81 ALA A O 1
ATOM 595 N N . LEU A 1 82 ? -7.690 -6.044 8.476 1.00 94.75 82 LEU A N 1
ATOM 596 C CA . LEU A 1 82 ? -8.722 -4.999 8.488 1.00 94.75 82 LEU A CA 1
ATOM 597 C C . LEU A 1 82 ? -10.137 -5.549 8.708 1.00 94.75 82 LEU A C 1
ATOM 599 O O . LEU A 1 82 ? -10.985 -4.840 9.259 1.00 94.75 82 LEU A O 1
ATOM 603 N N . LEU A 1 83 ? -10.394 -6.794 8.306 1.00 94.88 83 LEU A N 1
ATOM 604 C CA . LEU A 1 83 ? -11.663 -7.482 8.551 1.00 94.88 83 LEU A CA 1
ATOM 605 C C . LEU A 1 83 ? -11.755 -8.110 9.946 1.00 94.88 83 LEU A C 1
ATOM 607 O O . LEU A 1 83 ? -12.852 -8.466 10.367 1.00 94.88 83 LEU A O 1
ATOM 611 N N . SER A 1 84 ? -10.645 -8.194 10.681 1.00 93.00 84 SER A N 1
ATOM 612 C CA . SER A 1 84 ? -10.636 -8.730 12.040 1.00 93.00 84 SER A CA 1
ATOM 613 C C . SER A 1 84 ? -11.324 -7.808 13.062 1.00 93.00 84 SER A C 1
ATOM 615 O O . SER A 1 84 ? -11.465 -6.588 12.877 1.00 93.00 84 SER A O 1
ATOM 617 N N . ASP A 1 85 ? -11.740 -8.399 14.183 1.00 87.81 85 ASP A N 1
ATOM 618 C CA . ASP A 1 85 ? -12.288 -7.668 15.331 1.00 87.81 85 ASP A CA 1
ATOM 619 C C . ASP A 1 85 ? -11.201 -7.134 16.280 1.00 87.81 85 ASP A C 1
ATOM 621 O O . ASP A 1 85 ? -11.485 -6.286 17.130 1.00 87.81 85 ASP A O 1
ATOM 625 N N . ASP A 1 86 ? -9.945 -7.564 16.115 1.00 89.69 86 ASP A N 1
ATOM 626 C CA . ASP A 1 86 ? -8.833 -7.109 16.947 1.00 89.69 86 ASP A CA 1
ATOM 627 C C . ASP A 1 86 ? -8.361 -5.710 16.525 1.00 89.69 86 ASP A C 1
ATOM 629 O O . ASP A 1 86 ? -7.798 -5.479 15.451 1.00 89.69 86 ASP A O 1
ATOM 633 N N . GLY A 1 87 ? -8.560 -4.744 17.422 1.00 86.88 87 GLY A N 1
ATOM 634 C CA . GLY A 1 87 ? -8.161 -3.365 17.197 1.00 86.88 87 GLY A CA 1
ATOM 635 C C . GLY A 1 87 ? -6.658 -3.163 16.968 1.00 86.88 87 GLY A C 1
ATOM 636 O O . GLY A 1 87 ? -6.295 -2.324 16.146 1.00 86.88 87 GLY A O 1
ATOM 637 N N . ARG A 1 88 ? -5.784 -3.913 17.648 1.00 91.00 88 ARG A N 1
ATOM 638 C CA . ARG A 1 88 ? -4.325 -3.776 17.492 1.00 91.00 88 ARG A CA 1
ATOM 639 C C . ARG A 1 88 ? -3.876 -4.253 16.117 1.00 91.00 88 ARG A C 1
ATOM 641 O O . ARG A 1 88 ? -3.051 -3.599 15.486 1.00 91.00 88 ARG A O 1
ATOM 648 N N . VAL A 1 89 ? -4.460 -5.353 15.649 1.00 93.69 89 VAL A N 1
ATOM 649 C CA . VAL A 1 89 ? -4.198 -5.927 14.323 1.00 93.69 89 VAL A CA 1
ATOM 650 C C . VAL A 1 89 ? -4.652 -4.966 13.221 1.00 93.69 89 VAL A C 1
ATOM 652 O O . VAL A 1 89 ? -3.903 -4.700 12.282 1.00 93.69 89 VAL A O 1
ATOM 655 N N . VAL A 1 90 ? -5.832 -4.360 13.377 1.00 93.38 90 VAL A N 1
ATOM 656 C CA . VAL A 1 90 ? -6.340 -3.323 12.463 1.00 93.38 90 VAL A CA 1
ATOM 657 C C . VAL A 1 90 ? -5.412 -2.108 12.423 1.00 93.38 90 VAL A C 1
ATOM 659 O O . VAL A 1 90 ? -5.087 -1.624 11.341 1.00 93.38 90 VAL A O 1
ATOM 662 N N . ASP A 1 91 ? -4.974 -1.605 13.581 1.00 93.31 91 ASP A N 1
ATOM 663 C CA . ASP A 1 91 ? -4.080 -0.442 13.644 1.00 93.31 91 ASP A CA 1
ATOM 664 C C . ASP A 1 91 ? -2.716 -0.741 13.008 1.00 93.31 91 ASP A C 1
ATOM 666 O O . ASP A 1 91 ? -2.202 0.088 12.256 1.00 93.31 91 ASP A O 1
ATOM 670 N N . ALA A 1 92 ? -2.164 -1.935 13.239 1.00 94.12 92 ALA A N 1
ATOM 671 C CA . ALA A 1 92 ? -0.927 -2.380 12.604 1.00 94.12 92 ALA A CA 1
ATOM 672 C C . ALA A 1 92 ? -1.066 -2.463 11.074 1.00 94.12 92 ALA A C 1
ATOM 674 O O . ALA A 1 92 ? -0.195 -1.971 10.359 1.00 94.12 92 ALA A O 1
ATOM 675 N N . ALA A 1 93 ? -2.177 -3.001 10.562 1.00 94.81 93 ALA A N 1
ATOM 676 C CA . ALA A 1 93 ? -2.437 -3.074 9.123 1.00 94.81 93 ALA A CA 1
ATOM 677 C C . ALA A 1 93 ? -2.604 -1.687 8.481 1.00 94.81 93 ALA A C 1
ATOM 679 O O . ALA A 1 93 ? -2.046 -1.417 7.417 1.00 94.81 93 ALA A O 1
ATOM 680 N N . LEU A 1 94 ? -3.324 -0.771 9.137 1.00 94.31 94 LEU A N 1
ATOM 681 C CA . LEU A 1 94 ? -3.469 0.609 8.663 1.00 94.31 94 LEU A CA 1
ATOM 682 C C . LEU A 1 94 ? -2.123 1.334 8.622 1.00 94.31 94 LEU A C 1
ATOM 684 O O . LEU A 1 94 ? -1.835 2.030 7.657 1.00 94.31 94 LEU A O 1
ATOM 688 N N . VAL A 1 95 ? -1.285 1.162 9.645 1.00 95.38 95 VAL A N 1
ATOM 689 C CA . VAL A 1 95 ? 0.047 1.780 9.678 1.00 95.38 95 VAL A CA 1
ATOM 690 C C . VAL A 1 95 ? 0.976 1.149 8.641 1.00 95.38 95 VAL A C 1
ATOM 692 O O . VAL A 1 95 ? 1.689 1.879 7.962 1.00 95.38 95 VAL A O 1
ATOM 695 N N . GLY A 1 96 ? 0.947 -0.176 8.483 1.00 93.31 96 GLY A N 1
ATOM 696 C CA . GLY A 1 96 ? 1.804 -0.903 7.542 1.00 93.31 96 GLY A CA 1
ATOM 697 C C . GLY A 1 96 ? 1.454 -0.672 6.069 1.00 93.31 96 GLY A C 1
ATOM 698 O O . GLY A 1 96 ? 2.337 -0.700 5.217 1.00 93.31 96 GLY A O 1
ATOM 699 N N . THR A 1 97 ? 0.189 -0.381 5.754 1.00 94.25 97 THR A N 1
ATOM 700 C CA . THR A 1 97 ? -0.240 -0.113 4.369 1.00 94.25 97 THR A CA 1
ATOM 701 C C . THR A 1 97 ? 0.186 1.267 3.862 1.00 94.25 97 THR A C 1
ATOM 703 O O . THR A 1 97 ? 0.435 1.417 2.671 1.00 94.25 97 THR A O 1
ATOM 706 N N . LEU A 1 98 ? 0.357 2.267 4.732 1.00 94.62 98 LEU A N 1
ATOM 707 C CA . LEU A 1 98 ? 0.799 3.613 4.332 1.00 94.62 98 LEU A CA 1
ATOM 708 C C . LEU A 1 98 ? 2.179 3.653 3.641 1.00 94.62 98 LEU A C 1
ATOM 710 O O . LEU A 1 98 ? 2.260 4.218 2.549 1.00 94.62 98 LEU A O 1
ATOM 714 N N . PRO A 1 99 ? 3.261 3.070 4.198 1.00 94.00 99 PRO A N 1
ATOM 715 C CA . PRO A 1 99 ? 4.554 3.041 3.515 1.00 94.00 99 PRO A CA 1
ATOM 716 C C . PRO A 1 99 ? 4.520 2.182 2.246 1.00 94.00 99 PRO A C 1
ATOM 718 O O . PRO A 1 99 ? 5.222 2.502 1.287 1.00 94.00 99 PRO A O 1
ATOM 721 N N . MET A 1 100 ? 3.685 1.137 2.200 1.00 93.62 100 MET A N 1
ATOM 722 C CA . MET A 1 100 ? 3.479 0.335 0.990 1.00 93.62 100 MET A CA 1
ATOM 723 C C . MET A 1 100 ? 2.895 1.191 -0.144 1.00 93.62 100 MET A C 1
ATOM 725 O O . MET A 1 100 ? 3.488 1.250 -1.218 1.00 93.62 100 MET A O 1
ATOM 729 N N . LEU A 1 101 ? 1.795 1.912 0.110 1.00 92.56 101 LEU A N 1
ATOM 730 C CA . LEU A 1 101 ? 1.179 2.825 -0.863 1.00 92.56 101 LEU A CA 1
ATOM 731 C C . LEU A 1 101 ? 2.145 3.937 -1.286 1.00 92.56 101 LEU A C 1
ATOM 733 O O . LEU A 1 101 ? 2.283 4.228 -2.468 1.00 92.56 101 LEU A O 1
ATOM 737 N N . GLY A 1 102 ? 2.871 4.525 -0.329 1.00 92.00 102 GLY A N 1
ATOM 738 C CA . GLY A 1 102 ? 3.896 5.524 -0.629 1.00 92.00 102 GLY A CA 1
ATOM 739 C C . GLY A 1 102 ? 4.977 4.976 -1.564 1.00 92.00 102 GLY A C 1
ATOM 740 O O . GLY A 1 102 ? 5.363 5.641 -2.524 1.00 92.00 102 GLY A O 1
ATOM 741 N N . SER A 1 103 ? 5.421 3.739 -1.340 1.00 90.56 103 SER A N 1
ATOM 742 C CA . SER A 1 103 ? 6.419 3.079 -2.187 1.00 90.56 103 SER A CA 1
ATOM 743 C C . SER A 1 103 ? 5.882 2.799 -3.592 1.00 90.56 103 SER A C 1
ATOM 745 O O . SER A 1 103 ? 6.583 3.067 -4.568 1.00 90.56 103 SER A O 1
ATOM 747 N N . PHE A 1 104 ? 4.640 2.321 -3.720 1.00 89.50 104 PHE A N 1
ATOM 748 C CA . PHE A 1 104 ? 4.006 2.078 -5.020 1.00 89.50 104 PHE A CA 1
ATOM 749 C C . PHE A 1 104 ? 3.797 3.359 -5.808 1.00 89.50 104 PHE A C 1
ATOM 751 O O . PHE A 1 104 ? 4.257 3.431 -6.947 1.00 89.50 104 PHE A O 1
ATOM 758 N N . ALA A 1 105 ? 3.215 4.390 -5.199 1.00 90.44 105 ALA A N 1
ATOM 759 C CA . ALA A 1 105 ? 3.080 5.691 -5.834 1.00 90.44 105 ALA A CA 1
ATOM 760 C C . ALA A 1 105 ? 4.449 6.220 -6.295 1.00 90.44 105 ALA A C 1
ATOM 762 O O . ALA A 1 105 ? 4.602 6.630 -7.442 1.00 90.44 105 ALA A O 1
ATOM 763 N N . THR A 1 106 ? 5.486 6.131 -5.456 1.00 89.25 106 THR A N 1
ATOM 764 C CA . THR A 1 106 ? 6.826 6.630 -5.808 1.00 89.25 106 THR A CA 1
ATOM 765 C C . THR A 1 106 ? 7.461 5.841 -6.955 1.00 89.25 106 THR A C 1
ATOM 767 O O . THR A 1 106 ? 7.998 6.445 -7.880 1.00 89.25 106 THR A O 1
ATOM 770 N N . LEU A 1 107 ? 7.368 4.510 -6.951 1.00 88.50 107 LEU A N 1
ATOM 771 C CA . LEU A 1 107 ? 7.942 3.666 -8.005 1.00 88.50 107 LEU A CA 1
ATOM 772 C C . LEU A 1 107 ? 7.164 3.748 -9.322 1.00 88.50 107 LEU A C 1
ATOM 774 O O . LEU A 1 107 ? 7.772 3.697 -10.392 1.00 88.50 107 LEU A O 1
ATOM 778 N N . LEU A 1 108 ? 5.836 3.867 -9.251 1.00 89.31 108 LEU A N 1
ATOM 779 C CA . LEU A 1 108 ? 4.947 3.706 -10.399 1.00 89.31 108 LEU A CA 1
ATOM 780 C C . LEU A 1 108 ? 4.415 5.022 -10.970 1.00 89.31 108 LEU A C 1
ATOM 782 O O . LEU A 1 108 ? 3.927 4.986 -12.095 1.00 89.31 108 LEU A O 1
ATOM 786 N N . HIS A 1 109 ? 4.531 6.173 -10.291 1.00 89.25 109 HIS A N 1
ATOM 787 C CA . HIS A 1 109 ? 3.904 7.430 -10.750 1.00 89.25 109 HIS A CA 1
ATOM 788 C C . HIS A 1 109 ? 4.235 7.812 -12.199 1.00 89.25 109 HIS A C 1
ATOM 790 O O . HIS A 1 109 ? 3.396 8.398 -12.879 1.00 89.25 109 HIS A O 1
ATOM 796 N N . ARG A 1 110 ? 5.441 7.483 -12.686 1.00 84.06 110 ARG A N 1
ATOM 797 C CA . ARG A 1 110 ? 5.863 7.785 -14.065 1.00 84.06 110 ARG A CA 1
ATOM 798 C C . ARG A 1 110 ? 5.358 6.781 -15.093 1.00 84.06 110 ARG A C 1
ATOM 800 O O . ARG A 1 110 ? 5.109 7.157 -16.231 1.00 84.06 110 ARG A O 1
ATOM 807 N N . ALA A 1 111 ? 5.244 5.511 -14.711 1.00 86.00 111 ALA A N 1
ATOM 808 C CA . ALA A 1 111 ? 4.817 4.438 -15.607 1.00 86.00 111 ALA A CA 1
ATOM 809 C C . ALA A 1 111 ? 3.294 4.282 -15.653 1.00 86.00 111 ALA A C 1
ATOM 811 O O . ALA A 1 111 ? 2.732 3.975 -16.700 1.00 86.00 111 ALA A O 1
ATOM 812 N N . LEU A 1 112 ? 2.631 4.501 -14.519 1.00 87.19 112 LEU A N 1
ATOM 813 C CA . LEU A 1 112 ? 1.198 4.332 -14.322 1.00 87.19 112 LEU A CA 1
ATOM 814 C C . LEU A 1 112 ? 0.651 5.536 -13.534 1.00 87.19 112 LEU A C 1
ATOM 816 O O . LEU A 1 112 ? 0.338 5.404 -12.350 1.00 87.19 112 LEU A O 1
ATOM 820 N N . PRO A 1 113 ? 0.494 6.713 -14.170 1.00 85.19 113 PRO A N 1
ATOM 821 C CA . PRO A 1 113 ? -0.041 7.902 -13.505 1.00 85.19 113 PRO A CA 1
ATOM 822 C C . PRO A 1 113 ? -1.375 7.682 -12.762 1.00 85.19 113 PRO A C 1
ATOM 824 O O . PRO A 1 113 ? -1.524 8.234 -11.670 1.00 85.19 113 PRO A O 1
ATOM 827 N N . PRO A 1 114 ? -2.321 6.843 -13.253 1.00 87.00 114 PRO A N 1
ATOM 828 C CA . PRO A 1 114 ? -3.560 6.549 -12.528 1.00 87.00 114 PRO A CA 1
ATOM 829 C C . PRO A 1 114 ? -3.381 5.857 -11.167 1.00 87.00 114 PRO A C 1
ATOM 831 O O . PRO A 1 114 ? -4.308 5.886 -10.364 1.00 87.00 114 PRO A O 1
ATOM 834 N N . VAL A 1 115 ? -2.220 5.260 -10.870 1.00 85.69 115 VAL A N 1
ATOM 835 C CA . VAL A 1 115 ? -1.953 4.634 -9.559 1.00 85.69 115 VAL A CA 1
ATOM 836 C C . VAL A 1 115 ? -1.897 5.682 -8.449 1.00 85.69 115 VAL A C 1
ATOM 838 O O . VAL A 1 115 ? -2.369 5.429 -7.347 1.00 85.69 115 VAL A O 1
ATOM 841 N N . VAL A 1 116 ? -1.405 6.890 -8.740 1.00 88.62 116 VAL A N 1
ATOM 842 C CA . VAL A 1 116 ? -1.251 7.959 -7.740 1.00 88.62 116 VAL A CA 1
ATOM 843 C C . VAL A 1 116 ? -2.581 8.363 -7.085 1.00 88.62 116 VAL A C 1
ATOM 845 O O . VAL A 1 116 ? -2.648 8.340 -5.855 1.00 88.62 116 VAL A O 1
ATOM 848 N N . PRO A 1 117 ? -3.653 8.722 -7.825 1.00 90.94 117 PRO A N 1
ATOM 849 C CA . PRO A 1 117 ? -4.922 9.084 -7.196 1.00 90.94 117 PRO A CA 1
ATOM 850 C C . PRO A 1 117 ? -5.579 7.909 -6.461 1.00 90.94 117 PRO A C 1
ATOM 852 O O . PRO A 1 117 ? -6.220 8.127 -5.433 1.00 90.94 117 PRO A O 1
ATOM 855 N N . VAL A 1 118 ? -5.403 6.673 -6.941 1.00 89.94 118 VAL A N 1
ATOM 856 C CA . VAL A 1 118 ? -5.931 5.472 -6.274 1.00 89.94 118 VAL A CA 1
ATOM 857 C C . VAL A 1 118 ? -5.218 5.249 -4.939 1.00 89.94 118 VAL A C 1
ATOM 859 O O . VAL A 1 118 ? -5.878 5.172 -3.902 1.00 89.94 118 VAL A O 1
ATOM 862 N N . ASP A 1 119 ? -3.885 5.241 -4.934 1.00 92.00 119 ASP A N 1
ATOM 863 C CA . ASP A 1 119 ? -3.084 5.069 -3.720 1.00 92.00 11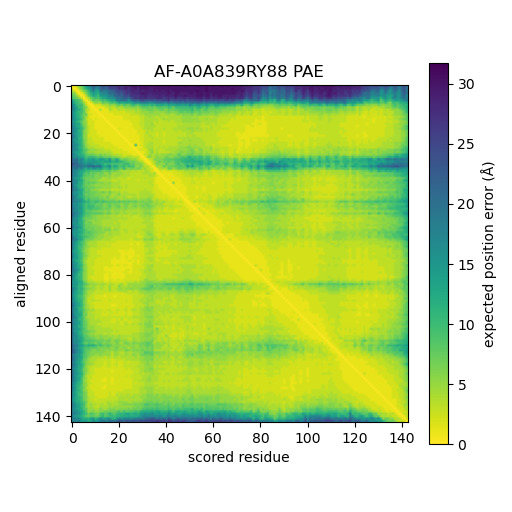9 ASP A CA 1
ATOM 864 C C . ASP A 1 119 ? -3.325 6.210 -2.723 1.00 92.00 119 ASP A C 1
ATOM 866 O O . ASP A 1 119 ? -3.439 5.973 -1.519 1.00 92.00 119 ASP A O 1
ATOM 870 N N . ALA A 1 120 ? -3.490 7.445 -3.207 1.00 92.44 120 ALA A N 1
ATOM 871 C CA . ALA A 1 120 ? -3.834 8.591 -2.371 1.00 92.44 120 ALA A CA 1
ATOM 872 C C . ALA A 1 120 ? -5.211 8.433 -1.706 1.00 92.44 120 ALA A C 1
ATOM 874 O O . ALA A 1 120 ? -5.352 8.724 -0.517 1.00 92.44 120 ALA A O 1
ATOM 875 N N . ALA A 1 121 ? -6.218 7.938 -2.434 1.00 94.12 121 ALA A N 1
ATOM 876 C CA . ALA A 1 121 ? -7.546 7.685 -1.878 1.00 94.12 121 ALA A CA 1
ATOM 877 C C . ALA A 1 121 ? -7.511 6.592 -0.796 1.00 94.12 121 ALA A C 1
ATOM 879 O O . ALA A 1 121 ? -8.081 6.768 0.285 1.00 94.12 121 ALA A O 1
ATOM 880 N N . PHE A 1 122 ? -6.791 5.494 -1.046 1.00 94.38 122 PHE A N 1
ATOM 881 C CA . PHE A 1 122 ? -6.598 4.422 -0.065 1.00 94.38 122 PHE A CA 1
ATOM 882 C C . PHE A 1 122 ? -5.828 4.913 1.165 1.00 94.38 122 PHE A C 1
ATOM 884 O O . PHE A 1 122 ? -6.226 4.630 2.297 1.00 94.38 122 PHE A O 1
ATOM 891 N N . GLY A 1 123 ? -4.773 5.704 0.960 1.00 95.31 123 GLY A N 1
ATOM 892 C CA . GLY A 1 123 ? -3.984 6.304 2.032 1.00 95.31 123 GLY A CA 1
ATOM 893 C C . GLY A 1 123 ? -4.807 7.268 2.886 1.00 95.31 123 GLY A C 1
ATOM 894 O O . GLY A 1 123 ? -4.795 7.175 4.114 1.00 95.31 123 GLY A O 1
ATOM 895 N N . ALA A 1 124 ? -5.594 8.144 2.259 1.00 95.69 124 ALA A N 1
ATOM 896 C CA . ALA A 1 124 ? -6.486 9.067 2.956 1.00 95.69 124 ALA A CA 1
ATOM 897 C C . ALA A 1 124 ? -7.543 8.321 3.783 1.00 95.69 124 ALA A C 1
ATOM 899 O O . ALA A 1 124 ? -7.769 8.656 4.950 1.00 95.69 124 ALA A O 1
ATOM 900 N N . ALA A 1 125 ? -8.148 7.273 3.217 1.00 94.94 125 ALA A N 1
ATOM 901 C CA . ALA A 1 125 ? -9.097 6.426 3.927 1.00 94.94 125 ALA A CA 1
ATOM 902 C C . ALA A 1 125 ? -8.440 5.722 5.128 1.00 94.94 125 ALA A C 1
ATOM 904 O O . ALA A 1 125 ? -9.008 5.723 6.223 1.00 94.94 125 ALA A O 1
ATOM 905 N N . ALA A 1 126 ? -7.225 5.189 4.964 1.00 94.50 126 ALA A N 1
ATOM 906 C CA . ALA A 1 126 ? -6.485 4.540 6.042 1.00 94.50 126 ALA A CA 1
ATOM 907 C C . ALA A 1 126 ? -6.154 5.514 7.188 1.00 94.50 126 ALA A C 1
ATOM 909 O O . ALA A 1 126 ? -6.433 5.219 8.354 1.00 94.50 126 ALA A O 1
ATOM 910 N N . VAL A 1 127 ? -5.642 6.709 6.866 1.00 96.25 127 VAL A N 1
ATOM 911 C CA . VAL A 1 127 ? -5.362 7.772 7.849 1.00 96.25 127 VAL A CA 1
ATOM 912 C C . VAL A 1 127 ? -6.636 8.199 8.569 1.00 96.25 127 VAL A C 1
ATOM 914 O O . VAL A 1 127 ? -6.633 8.365 9.791 1.00 96.25 127 VAL A O 1
ATOM 917 N N . TRP A 1 128 ? -7.738 8.361 7.840 1.00 95.56 128 TRP A N 1
ATOM 918 C CA . TRP A 1 128 ? -9.011 8.764 8.422 1.00 95.56 128 TRP A CA 1
ATOM 919 C C . TRP A 1 128 ? -9.559 7.711 9.396 1.00 95.56 128 TRP A C 1
ATOM 921 O O . TRP A 1 128 ? -9.930 8.064 10.520 1.00 95.56 128 TRP A O 1
ATOM 931 N N . VAL A 1 129 ? -9.537 6.420 9.031 1.00 93.44 129 VAL A N 1
ATOM 932 C CA . VAL A 1 129 ? -9.935 5.325 9.936 1.00 93.44 129 VAL A CA 1
ATOM 933 C C . VAL A 1 129 ? -9.030 5.292 11.171 1.00 93.44 129 VAL A C 1
ATOM 935 O O . VAL A 1 129 ? -9.532 5.222 12.295 1.00 93.44 129 VAL A O 1
ATOM 938 N N . LEU A 1 130 ? -7.711 5.400 10.994 1.00 93.5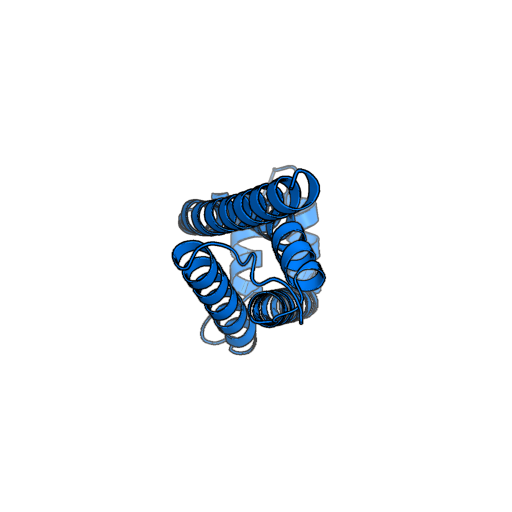6 130 LEU A N 1
ATOM 939 C CA . LEU A 1 130 ? -6.749 5.403 12.097 1.00 93.56 130 LEU A CA 1
ATOM 940 C C . LEU A 1 130 ? -6.976 6.593 13.044 1.00 93.56 130 LEU A C 1
ATOM 942 O O . LEU A 1 130 ? -6.971 6.434 14.267 1.00 93.56 130 LEU A O 1
ATOM 946 N N . ARG A 1 131 ? -7.242 7.786 12.498 1.00 93.38 131 ARG A N 1
ATOM 947 C CA . ARG A 1 131 ? -7.563 8.986 13.283 1.00 93.38 131 ARG A CA 1
ATOM 948 C C . ARG A 1 131 ? -8.837 8.785 14.097 1.00 93.38 131 ARG A C 1
ATOM 950 O O . ARG A 1 131 ? -8.828 9.071 15.291 1.00 93.38 131 ARG A O 1
ATOM 957 N N . GLN A 1 132 ? -9.904 8.261 13.492 1.00 91.25 132 GLN A N 1
ATOM 958 C CA . GLN A 1 132 ? -11.151 7.976 14.209 1.00 91.25 132 GLN A CA 1
ATOM 959 C C . GLN A 1 132 ? -10.947 6.989 15.360 1.00 91.25 132 GLN A C 1
ATOM 961 O O . GLN A 1 132 ? -11.444 7.212 16.463 1.00 91.25 132 GLN A O 1
ATOM 966 N N . ARG A 1 133 ? -10.177 5.923 15.127 1.00 89.62 133 ARG A N 1
ATOM 967 C CA . ARG A 1 133 ? -9.854 4.916 16.146 1.00 89.62 133 ARG A CA 1
ATOM 968 C C . ARG A 1 133 ? -9.089 5.516 17.323 1.00 89.62 133 ARG A C 1
ATOM 970 O O . ARG A 1 133 ? -9.448 5.275 18.473 1.00 89.62 133 ARG A O 1
ATOM 977 N N . ARG A 1 134 ? -8.088 6.357 17.046 1.00 89.00 134 ARG A N 1
ATOM 978 C CA . ARG A 1 134 ? -7.314 7.068 18.079 1.00 89.00 134 ARG A CA 1
ATOM 979 C C . ARG A 1 134 ? -8.173 8.045 18.883 1.00 89.00 134 ARG A C 1
ATOM 981 O O . ARG A 1 134 ? -8.023 8.117 20.099 1.00 89.00 134 ARG A O 1
ATOM 988 N N . LEU A 1 135 ? -9.075 8.775 18.223 1.00 88.25 135 LEU A N 1
ATOM 989 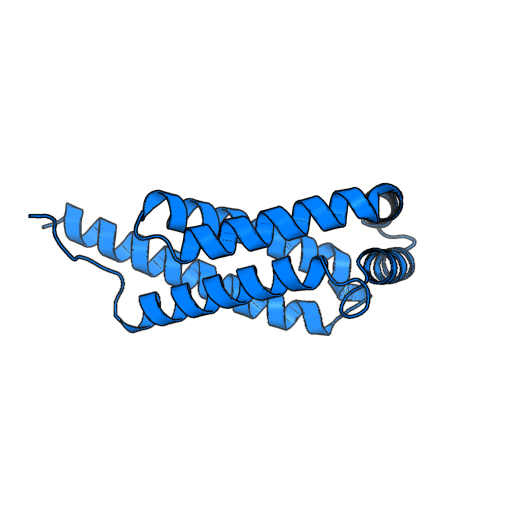C CA . LEU A 1 135 ? -10.000 9.695 18.894 1.00 88.25 135 LEU A CA 1
ATOM 990 C C . LEU A 1 135 ? -10.964 8.947 19.824 1.00 88.25 135 LEU A C 1
ATOM 992 O O . LEU A 1 135 ? -11.117 9.346 20.976 1.00 88.25 135 LEU A O 1
ATOM 996 N N . ALA A 1 136 ? -11.544 7.835 19.363 1.00 85.19 136 ALA A N 1
ATOM 997 C CA . ALA A 1 136 ? -12.415 6.992 20.182 1.00 85.19 136 ALA A CA 1
ATOM 998 C C . ALA A 1 136 ? -11.677 6.419 21.406 1.00 85.19 136 ALA A C 1
ATOM 1000 O O . ALA A 1 136 ? -12.188 6.491 22.521 1.00 85.19 136 ALA A O 1
ATOM 1001 N N . ALA A 1 137 ? -10.445 5.934 21.218 1.00 84.44 137 ALA A N 1
ATOM 1002 C CA . ALA A 1 137 ? -9.617 5.414 22.306 1.00 84.44 137 ALA A CA 1
ATOM 1003 C C . ALA A 1 137 ? -9.220 6.493 23.330 1.00 84.44 137 ALA A C 1
ATOM 1005 O O . ALA A 1 137 ? -9.106 6.205 24.522 1.00 84.44 137 ALA A O 1
ATOM 1006 N N . LYS A 1 138 ? -9.003 7.739 22.885 1.00 85.00 138 LYS A N 1
ATOM 1007 C CA . LYS A 1 138 ? -8.726 8.868 23.783 1.00 85.00 138 LYS A CA 1
ATOM 1008 C C . LYS A 1 138 ? -9.959 9.221 24.615 1.00 85.00 138 LYS A C 1
ATOM 1010 O O . LYS A 1 138 ? -9.830 9.361 25.823 1.00 85.00 138 LYS A O 1
ATOM 1015 N N . ALA A 1 139 ? -11.138 9.296 23.994 1.00 84.06 139 ALA A N 1
ATOM 1016 C CA . ALA A 1 139 ? -12.390 9.590 24.691 1.00 84.06 139 ALA A CA 1
ATOM 1017 C C . ALA A 1 139 ? -12.698 8.560 25.792 1.00 84.06 139 ALA A C 1
ATOM 1019 O O . ALA A 1 139 ? -13.042 8.945 26.901 1.00 84.06 139 ALA A O 1
ATOM 1020 N N . SER A 1 140 ? -12.471 7.268 25.531 1.00 78.88 140 SER A N 1
ATOM 1021 C CA . SER A 1 140 ? -12.661 6.203 26.530 1.00 78.88 140 SER A CA 1
ATOM 1022 C C . SER A 1 140 ? -11.652 6.207 27.683 1.00 78.88 140 SER A C 1
ATOM 1024 O O . SER A 1 140 ? -11.850 5.488 28.649 1.00 78.88 140 SER A O 1
ATOM 1026 N N . ARG A 1 141 ? -10.538 6.941 27.569 1.00 77.94 141 ARG A N 1
ATOM 1027 C CA . ARG A 1 141 ? -9.550 7.096 28.654 1.00 77.94 141 ARG A CA 1
ATOM 1028 C C . ARG A 1 141 ? -9.801 8.337 29.511 1.00 77.94 141 ARG A C 1
ATOM 1030 O O . ARG A 1 141 ? -9.146 8.497 30.533 1.00 77.94 141 ARG A O 1
ATOM 1037 N N . SER A 1 142 ? -10.660 9.242 29.047 1.00 71.31 142 SER A N 1
ATOM 1038 C CA . SER A 1 142 ? -11.009 10.495 29.727 1.00 71.31 142 SER A CA 1
ATOM 1039 C C . SER A 1 142 ? -12.391 10.452 30.387 1.00 71.31 142 SER A C 1
ATOM 1041 O O . SER A 1 142 ? -12.785 11.449 30.985 1.00 71.31 142 SER A O 1
ATOM 1043 N N . ALA A 1 143 ? -13.107 9.333 30.250 1.00 58.44 143 ALA A N 1
ATOM 1044 C CA . ALA A 1 143 ? -14.377 9.021 30.902 1.00 58.44 143 ALA A CA 1
ATOM 1045 C C . ALA A 1 143 ? -14.141 7.954 31.974 1.00 58.44 143 ALA A C 1
ATOM 1047 O O . ALA A 1 143 ? -14.837 8.015 33.008 1.00 58.44 143 ALA A O 1
#

Mean predicted aligned error: 5.63 Å

Organism: NCBI:txid1470180

Solvent-accessible surface area (backbone atoms only — not comparable to full-atom values): 7418 Å² total; per-residue (Å²): 136,84,83,84,74,63,56,56,75,67,44,48,50,52,38,43,52,53,11,51,51,28,30,53,55,16,58,43,54,76,36,59,93,82,42,45,54,50,60,53,31,50,43,18,30,66,55,26,56,98,42,92,54,26,65,62,35,45,58,44,40,79,37,24,68,61,50,41,52,52,50,20,51,50,28,32,50,33,8,53,28,36,64,46,89,50,64,68,51,27,52,50,29,44,58,57,46,44,62,51,38,53,50,49,34,68,59,29,38,76,53,40,56,74,48,37,64,52,39,49,52,53,43,51,50,36,52,50,42,53,51,47,45,53,52,45,56,50,53,68,73,76,110

Nearest PDB structures (foldseek):
  9h9e-assembly1_C  TM=6.997E-01  e=1.320E-02  Homo sapiens

InterPro domains:
  IPR046104 Protein of unknown function DUF6041 [PF19507] (14-142)